Protein AF-A0A1B6HQC9-F1 (afdb_monomer_lite)

Organism: NCBI:txid320908

Radius of gyration: 29.12 Å; chains: 1; bounding box: 77×37×61 Å

Secondary structure (DSSP, 8-state):
---HHHHHHHHHHHTTT--HHHHHHHHHHHHHHHHTSSS----HHHHHHHHHHHHHHHHHHHHHHHHHHHHHHHHHHHHHHHHHHHHHHHHHTT----------------PPP-

Sequence (114 aa):
QFDYSAFCSELAHITEGMSGREIAKLGVAWQAAAYASEDGILTEKMARERCLDALKQHRQKVEWQSEQEKRESKSISASYQSDKDVVGLRWNLGAKPDVASPPTHPGPVVKPES

pLDDT: mean 80.21, std 19.18, range [40.38, 98.0]

Structure (mmCIF, N/CA/C/O backbone):
data_AF-A0A1B6HQC9-F1
#
_entry.id   AF-A0A1B6HQC9-F1
#
loop_
_atom_site.group_PDB
_atom_site.id
_atom_site.type_symbol
_atom_site.label_atom_id
_atom_site.label_alt_id
_atom_site.label_comp_id
_atom_site.label_asym_id
_atom_site.label_entity_id
_atom_site.label_seq_id
_atom_site.pdbx_PDB_ins_code
_atom_site.Cartn_x
_atom_site.Cartn_y
_atom_site.Cartn_z
_atom_site.occupancy
_atom_site.B_iso_or_equiv
_atom_site.auth_seq_id
_atom_site.auth_comp_id
_atom_site.auth_asym_id
_atom_site.auth_atom_id
_atom_site.pdbx_PDB_model_num
ATOM 1 N N . GLN A 1 1 ? -20.828 -9.251 10.350 1.00 84.94 1 GLN A N 1
ATOM 2 C CA . GLN A 1 1 ? -19.572 -10.032 10.378 1.00 84.94 1 GLN A CA 1
ATOM 3 C C . GLN A 1 1 ? -18.652 -9.451 9.319 1.00 84.94 1 GLN A C 1
ATOM 5 O O . GLN A 1 1 ? -19.163 -9.049 8.282 1.00 84.94 1 GLN A O 1
ATOM 10 N N . PHE A 1 2 ? -17.348 -9.382 9.570 1.00 89.00 2 PHE A N 1
ATOM 11 C CA . PHE A 1 2 ? -16.376 -8.996 8.548 1.00 89.00 2 PHE A CA 1
ATOM 12 C C . PHE A 1 2 ? -16.099 -10.172 7.596 1.00 89.00 2 PHE A C 1
ATOM 14 O O . PHE A 1 2 ? -15.890 -11.289 8.075 1.00 89.00 2 PHE A O 1
ATOM 21 N N . ASP A 1 3 ? -16.106 -9.936 6.280 1.00 95.00 3 ASP A N 1
ATOM 22 C CA . ASP A 1 3 ? -15.777 -10.952 5.271 1.00 95.00 3 ASP A CA 1
ATOM 23 C C . ASP A 1 3 ? -14.286 -10.898 4.920 1.00 95.00 3 ASP A C 1
ATOM 25 O O . ASP A 1 3 ? -13.839 -10.159 4.041 1.00 95.00 3 ASP A O 1
ATOM 29 N N . TYR A 1 4 ? -13.503 -11.709 5.627 1.00 93.94 4 TYR A N 1
ATOM 30 C CA . TYR A 1 4 ? -12.062 -11.796 5.411 1.00 93.94 4 TYR A CA 1
ATOM 31 C C . TYR A 1 4 ? -11.694 -12.358 4.038 1.00 93.94 4 TYR A C 1
ATOM 33 O O . TYR A 1 4 ? -10.658 -11.987 3.496 1.00 93.94 4 TYR A O 1
ATOM 41 N N . SER A 1 5 ? -12.509 -13.245 3.462 1.00 96.38 5 SER A N 1
ATOM 42 C CA . SER A 1 5 ? -12.168 -13.891 2.194 1.00 96.38 5 SER A CA 1
ATOM 43 C C . SER A 1 5 ? -12.296 -12.909 1.036 1.00 96.38 5 SER A C 1
ATOM 45 O O . SER A 1 5 ? -11.360 -12.781 0.239 1.00 96.38 5 SER A O 1
ATOM 47 N N . ALA A 1 6 ? -13.405 -12.166 0.986 1.00 96.06 6 ALA A N 1
ATOM 48 C CA . ALA A 1 6 ? -13.605 -11.115 -0.004 1.00 96.06 6 ALA A CA 1
ATOM 49 C C . ALA A 1 6 ? -12.542 -10.019 0.137 1.00 96.06 6 ALA A C 1
ATOM 51 O O . ALA A 1 6 ? -11.902 -9.647 -0.847 1.00 96.06 6 ALA A O 1
ATOM 52 N N . PHE A 1 7 ? -12.286 -9.574 1.369 1.00 95.69 7 PHE A N 1
ATOM 53 C CA . PHE A 1 7 ? -11.298 -8.537 1.640 1.00 95.69 7 PHE A CA 1
ATOM 54 C C . PHE A 1 7 ? -9.876 -8.959 1.242 1.00 95.69 7 PHE A C 1
ATOM 56 O O . PHE A 1 7 ? -9.190 -8.237 0.523 1.00 95.69 7 PHE A O 1
ATOM 63 N N . CYS A 1 8 ? -9.425 -10.154 1.639 1.00 95.62 8 CYS A N 1
ATOM 64 C CA . CYS A 1 8 ? -8.103 -10.648 1.251 1.00 95.62 8 CYS A CA 1
ATOM 65 C C . CYS A 1 8 ? -7.972 -10.836 -0.266 1.00 95.62 8 CYS A C 1
ATOM 67 O O . CYS A 1 8 ? -6.907 -10.558 -0.814 1.00 95.62 8 CYS A O 1
ATOM 69 N N . SER A 1 9 ? -9.039 -11.264 -0.947 1.00 97.38 9 SER A N 1
ATOM 70 C CA . SER A 1 9 ? -9.048 -11.408 -2.409 1.00 97.38 9 SER A CA 1
ATOM 71 C C . SER A 1 9 ? -8.929 -10.052 -3.113 1.00 97.38 9 SER A C 1
ATOM 73 O O . SER A 1 9 ? -8.146 -9.910 -4.051 1.00 97.38 9 SER A O 1
ATOM 75 N N . GLU A 1 10 ? -9.645 -9.035 -2.624 1.00 96.81 10 GLU A N 1
ATOM 76 C CA . GLU A 1 10 ? -9.535 -7.651 -3.101 1.00 96.81 10 GLU A CA 1
ATOM 77 C C . GLU A 1 10 ? -8.100 -7.124 -2.938 1.00 96.81 10 GLU A C 1
ATOM 79 O O . GLU A 1 10 ? -7.502 -6.618 -3.889 1.00 96.81 10 GLU A O 1
ATOM 84 N N . LEU A 1 11 ? -7.507 -7.295 -1.751 1.00 96.19 11 LEU A N 1
ATOM 85 C CA . LEU A 1 11 ? -6.143 -6.839 -1.481 1.00 96.19 11 LEU A CA 1
ATOM 86 C C . LEU A 1 11 ? -5.090 -7.571 -2.318 1.00 96.19 11 LEU A C 1
ATOM 88 O O . LEU A 1 11 ? -4.128 -6.944 -2.769 1.00 96.19 11 LEU A O 1
ATOM 92 N N . ALA A 1 12 ? -5.265 -8.874 -2.544 1.00 96.19 12 ALA A N 1
ATOM 93 C CA . ALA A 1 12 ? -4.382 -9.654 -3.404 1.00 96.19 12 ALA A CA 1
ATOM 94 C C . ALA A 1 12 ? -4.389 -9.109 -4.838 1.00 96.19 12 ALA A C 1
ATOM 96 O O . ALA A 1 12 ? -3.329 -8.966 -5.439 1.00 96.19 12 ALA A O 1
ATOM 97 N N . HIS A 1 13 ? -5.560 -8.722 -5.351 1.00 97.12 13 HIS A N 1
ATOM 98 C CA . HIS A 1 13 ? -5.666 -8.119 -6.676 1.00 97.12 13 HIS A CA 1
ATOM 99 C C . HIS A 1 13 ? -5.024 -6.723 -6.743 1.00 97.12 13 HIS A C 1
ATOM 101 O O . HIS A 1 13 ? -4.286 -6.423 -7.676 1.00 97.12 13 HIS A O 1
ATOM 10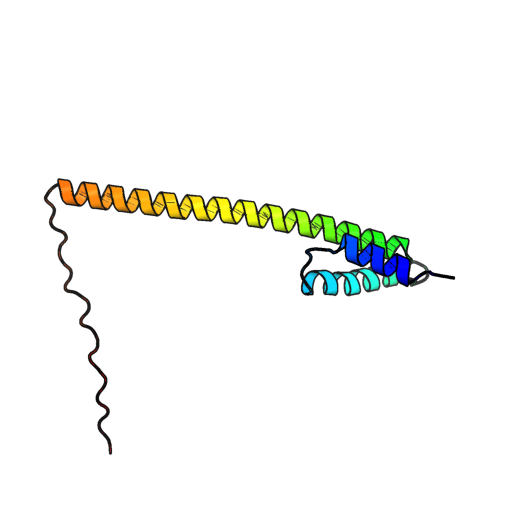7 N N . ILE A 1 14 ? -5.232 -5.870 -5.730 1.00 96.62 14 ILE A N 1
ATOM 108 C CA . ILE A 1 14 ? -4.624 -4.524 -5.680 1.00 96.62 14 ILE A CA 1
ATOM 109 C C . ILE A 1 14 ? -3.089 -4.587 -5.618 1.00 96.62 14 ILE A C 1
ATOM 111 O O . ILE A 1 14 ? -2.409 -3.712 -6.156 1.00 96.62 14 ILE A O 1
ATOM 115 N N . THR A 1 15 ? -2.544 -5.592 -4.931 1.00 97.00 15 THR A N 1
ATOM 116 C CA . THR A 1 15 ? -1.099 -5.739 -4.682 1.00 97.00 15 THR A CA 1
ATOM 117 C C . THR A 1 15 ? -0.392 -6.662 -5.676 1.00 97.00 15 THR A C 1
ATOM 119 O O . THR A 1 15 ? 0.800 -6.935 -5.526 1.00 97.00 15 THR A O 1
ATOM 122 N N . GLU A 1 16 ? -1.092 -7.109 -6.718 1.00 96.19 16 GLU A N 1
ATOM 123 C CA . GLU A 1 16 ? -0.522 -7.91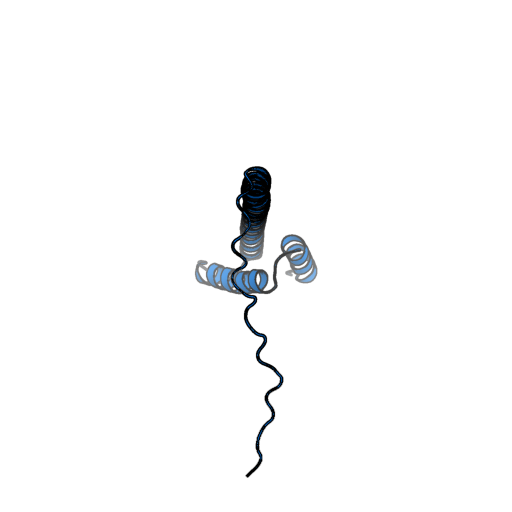9 -7.789 1.00 96.19 16 GLU A CA 1
ATOM 124 C C . GLU A 1 16 ? 0.675 -7.207 -8.450 1.00 96.19 16 GLU A C 1
ATOM 126 O O . GLU A 1 16 ? 0.636 -6.013 -8.749 1.00 96.19 16 GLU A O 1
ATOM 131 N N . GLY A 1 17 ? 1.775 -7.941 -8.645 1.00 94.81 17 GLY A N 1
ATOM 132 C CA . GLY A 1 17 ? 3.026 -7.413 -9.206 1.00 94.81 17 GLY A CA 1
ATOM 133 C C . GLY A 1 17 ? 3.971 -6.743 -8.197 1.00 94.81 17 GLY A C 1
ATOM 134 O O . GLY A 1 17 ? 5.138 -6.516 -8.522 1.00 94.81 17 GLY A O 1
ATOM 135 N N . MET A 1 18 ? 3.531 -6.488 -6.960 1.00 96.50 18 MET A N 1
ATOM 136 C CA . MET A 1 18 ? 4.418 -6.002 -5.900 1.00 96.50 18 MET A CA 1
ATOM 137 C C . MET A 1 18 ? 5.377 -7.094 -5.412 1.00 96.50 18 MET A C 1
ATOM 139 O O . MET A 1 18 ? 5.036 -8.273 -5.321 1.00 96.50 18 MET A O 1
ATOM 143 N N . SER A 1 19 ? 6.584 -6.696 -5.013 1.00 94.94 19 SER A N 1
ATOM 144 C CA . SER A 1 19 ? 7.530 -7.604 -4.361 1.00 94.94 19 SER A CA 1
ATOM 145 C C . SER A 1 19 ? 7.093 -7.959 -2.935 1.00 94.94 19 SER A C 1
ATOM 147 O O . SER A 1 19 ? 6.462 -7.162 -2.238 1.00 94.94 19 SER A O 1
ATOM 149 N N . GLY A 1 20 ? 7.544 -9.110 -2.422 1.00 95.69 20 GLY A N 1
ATOM 150 C CA . GLY A 1 20 ? 7.282 -9.503 -1.029 1.00 95.69 20 GLY A CA 1
ATOM 151 C C . GLY A 1 20 ? 7.748 -8.464 0.004 1.00 95.69 20 GLY A C 1
ATOM 152 O O . GLY A 1 20 ? 7.127 -8.305 1.051 1.00 95.69 20 GLY A O 1
ATOM 153 N N . ARG A 1 21 ? 8.796 -7.682 -0.306 1.00 95.31 21 ARG A N 1
ATOM 154 C CA . ARG A 1 21 ? 9.252 -6.570 0.546 1.00 95.31 21 ARG A CA 1
ATOM 155 C C . ARG A 1 21 ? 8.262 -5.403 0.556 1.00 95.31 21 ARG A C 1
ATOM 157 O O . ARG A 1 21 ? 8.093 -4.777 1.597 1.00 95.31 21 ARG A O 1
ATOM 164 N N . GLU A 1 22 ? 7.653 -5.074 -0.580 1.00 95.31 22 GLU A N 1
ATOM 165 C CA . GLU A 1 22 ? 6.607 -4.044 -0.657 1.00 95.31 22 GLU A CA 1
ATOM 166 C C . GLU A 1 22 ? 5.360 -4.484 0.111 1.00 95.31 22 GLU A C 1
ATOM 168 O O . GLU A 1 22 ? 4.843 -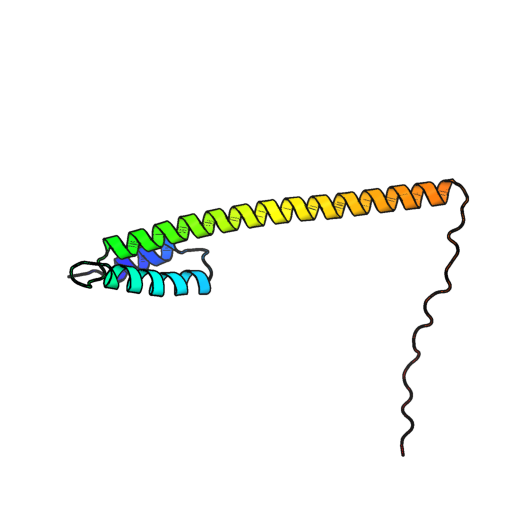3.712 0.916 1.00 95.31 22 GLU A O 1
ATOM 173 N N . ILE A 1 23 ? 4.965 -5.752 -0.025 1.00 95.88 23 ILE A N 1
ATOM 174 C CA . ILE A 1 23 ? 3.847 -6.329 0.731 1.00 95.88 23 ILE A CA 1
ATOM 175 C C . ILE A 1 23 ? 4.135 -6.305 2.243 1.00 95.88 23 ILE A C 1
ATOM 177 O O . ILE A 1 23 ? 3.284 -5.897 3.026 1.00 95.88 23 ILE A O 1
ATOM 181 N N . ALA A 1 24 ? 5.353 -6.637 2.684 1.00 96.38 24 ALA A N 1
ATOM 182 C CA . ALA A 1 24 ? 5.719 -6.559 4.103 1.00 96.38 24 ALA A CA 1
ATOM 183 C C . ALA A 1 24 ? 5.628 -5.128 4.675 1.00 96.38 24 ALA A C 1
ATOM 185 O O . ALA A 1 24 ? 5.248 -4.942 5.832 1.00 96.38 24 ALA A O 1
ATOM 186 N N . LYS A 1 25 ? 5.931 -4.099 3.868 1.00 96.62 25 LYS A N 1
ATOM 187 C CA . LYS A 1 25 ? 5.786 -2.693 4.285 1.00 96.62 25 LYS A CA 1
ATOM 188 C C . LYS A 1 25 ? 4.328 -2.295 4.518 1.00 96.62 25 LYS A C 1
ATOM 190 O O . LYS A 1 25 ? 4.089 -1.436 5.364 1.00 96.62 25 LYS A O 1
ATOM 195 N N . LEU A 1 26 ? 3.368 -2.919 3.830 1.00 96.81 26 LEU A N 1
ATOM 196 C CA . LEU A 1 26 ? 1.941 -2.679 4.076 1.00 96.81 26 LEU A CA 1
ATOM 197 C C . LEU A 1 26 ? 1.541 -3.057 5.502 1.00 96.81 26 LEU A C 1
ATOM 199 O O . LEU A 1 26 ? 0.833 -2.288 6.143 1.00 96.81 26 LEU A O 1
ATOM 203 N N . GLY A 1 27 ? 2.054 -4.172 6.034 1.00 96.19 27 GLY A N 1
ATOM 204 C CA . GLY A 1 27 ? 1.789 -4.577 7.419 1.00 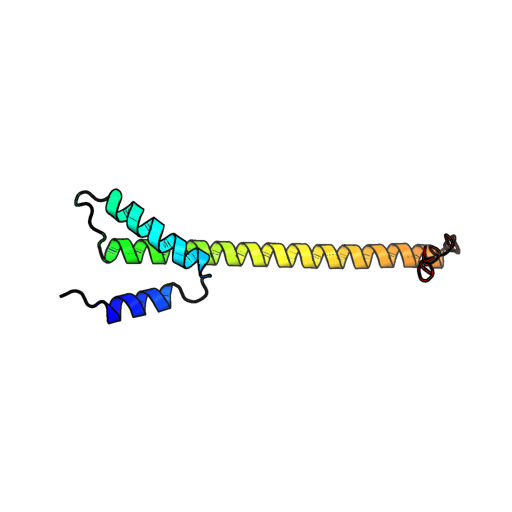96.19 27 GLY A CA 1
ATOM 205 C C . GLY A 1 27 ? 2.228 -3.515 8.431 1.00 96.19 27 GLY A C 1
ATOM 206 O O . GLY A 1 27 ? 1.460 -3.143 9.316 1.00 96.19 27 GLY A O 1
ATOM 207 N N . VAL A 1 28 ? 3.423 -2.946 8.241 1.00 97.31 28 VAL A N 1
ATOM 208 C CA . VAL A 1 28 ? 3.926 -1.843 9.080 1.00 97.31 28 VAL A CA 1
ATOM 209 C C . VAL A 1 28 ? 3.076 -0.580 8.906 1.00 97.31 28 VAL A C 1
ATOM 211 O O . VAL A 1 28 ? 2.751 0.090 9.884 1.00 97.31 28 VAL A O 1
ATOM 214 N N . ALA A 1 29 ? 2.669 -0.257 7.675 1.00 97.56 29 ALA A N 1
ATOM 215 C CA . ALA A 1 29 ? 1.810 0.894 7.402 1.00 97.56 29 ALA A CA 1
ATOM 216 C C . ALA A 1 29 ? 0.419 0.756 8.046 1.00 97.56 29 ALA A C 1
ATOM 218 O O . ALA A 1 29 ? -0.134 1.744 8.529 1.00 97.56 29 ALA A O 1
ATOM 219 N N . TRP A 1 30 ? -0.138 -0.455 8.089 1.00 97.81 30 TRP A N 1
ATOM 220 C CA . TRP A 1 30 ? -1.386 -0.747 8.791 1.00 97.81 30 TRP A CA 1
ATOM 221 C C . TRP A 1 30 ? -1.241 -0.608 10.304 1.00 97.81 30 TRP A C 1
ATOM 223 O O . TRP A 1 30 ? -2.082 0.032 10.929 1.00 97.81 30 TRP A O 1
ATOM 233 N N . GLN A 1 31 ? -0.158 -1.128 10.889 1.00 98.00 31 GLN A N 1
ATOM 234 C CA . GLN A 1 31 ? 0.131 -0.943 12.315 1.00 98.00 31 GLN A CA 1
ATOM 235 C C . GLN A 1 31 ? 0.247 0.541 12.674 1.00 98.00 31 GLN A C 1
ATOM 237 O O . GLN A 1 31 ? -0.355 0.989 13.645 1.00 98.00 31 GLN A O 1
ATOM 242 N N . ALA A 1 32 ? 0.965 1.319 11.859 1.00 97.81 32 ALA A N 1
ATOM 243 C CA . ALA A 1 32 ? 1.094 2.759 12.052 1.00 97.81 32 ALA A CA 1
ATOM 244 C C . ALA A 1 32 ? -0.251 3.489 11.909 1.00 97.81 32 ALA A C 1
ATOM 246 O O . ALA A 1 32 ? -0.534 4.407 12.673 1.00 97.81 32 ALA A O 1
ATOM 247 N N . ALA A 1 33 ? -1.094 3.076 10.956 1.00 97.62 33 ALA A N 1
ATOM 248 C CA . ALA A 1 33 ? -2.421 3.654 10.777 1.00 97.62 33 ALA A CA 1
ATOM 249 C C . ALA A 1 33 ? -3.326 3.377 11.985 1.00 97.62 33 ALA A C 1
ATOM 251 O O . ALA A 1 33 ? -3.971 4.300 12.469 1.00 97.62 33 ALA A O 1
ATOM 252 N N . ALA A 1 34 ? -3.338 2.140 12.488 1.00 97.75 34 ALA A N 1
ATOM 253 C CA . ALA A 1 34 ? -4.082 1.776 13.690 1.00 97.75 34 ALA A CA 1
ATOM 254 C C . ALA A 1 34 ? -3.575 2.556 14.908 1.00 97.75 34 ALA A C 1
ATOM 256 O O . ALA A 1 34 ? -4.363 3.186 15.600 1.00 97.75 34 ALA A O 1
ATOM 257 N N . TYR A 1 35 ? -2.258 2.610 15.120 1.00 97.19 35 TYR A N 1
ATOM 258 C CA . TYR A 1 35 ? -1.665 3.369 16.223 1.00 97.19 35 TYR A CA 1
ATOM 259 C C . TYR A 1 35 ? -2.027 4.864 16.196 1.00 97.19 35 TYR A C 1
ATOM 261 O O . TYR A 1 35 ? -2.200 5.474 17.244 1.00 97.19 35 TYR A O 1
ATOM 269 N N . ALA A 1 36 ? -2.146 5.455 15.004 1.00 96.56 36 ALA A N 1
ATOM 270 C CA . ALA A 1 36 ? -2.507 6.862 14.833 1.00 96.56 36 ALA A CA 1
ATOM 271 C C . ALA A 1 36 ? -4.025 7.133 14.859 1.00 96.56 36 ALA A C 1
ATOM 273 O O . ALA A 1 36 ? -4.427 8.295 14.796 1.00 96.56 36 ALA A O 1
ATOM 274 N N . SER A 1 37 ? -4.863 6.093 14.893 1.00 96.94 37 SER A N 1
ATOM 275 C CA . SER A 1 37 ? -6.319 6.238 14.989 1.00 96.94 37 SER A CA 1
ATOM 276 C C . SER A 1 37 ? -6.758 6.509 16.428 1.00 96.94 37 SER A C 1
ATOM 278 O O . SER A 1 37 ? -6.078 6.125 17.377 1.00 96.94 37 SER A O 1
ATOM 280 N N . GLU A 1 38 ? -7.899 7.175 16.590 1.00 96.25 38 GLU A N 1
ATOM 281 C CA . GLU A 1 38 ? -8.428 7.571 17.902 1.00 96.25 38 GLU A CA 1
ATOM 282 C C . GLU A 1 38 ? -8.773 6.366 18.790 1.00 96.25 38 GLU A C 1
ATOM 284 O O . GLU A 1 38 ? -8.543 6.390 19.997 1.00 96.25 38 GLU A O 1
ATOM 289 N N . ASP A 1 39 ? -9.290 5.299 18.186 1.00 96.00 39 ASP A N 1
ATOM 290 C CA . ASP A 1 39 ? -9.691 4.064 18.858 1.00 96.00 39 ASP A CA 1
ATOM 291 C C . ASP A 1 39 ? -8.592 2.988 18.855 1.00 96.00 39 ASP A C 1
ATOM 293 O O . ASP A 1 39 ? -8.742 1.947 19.496 1.00 96.00 39 ASP A O 1
ATOM 297 N N . GLY A 1 40 ? -7.474 3.227 18.163 1.00 96.56 40 GLY A N 1
ATOM 298 C CA . GLY A 1 40 ? -6.394 2.255 18.018 1.00 96.56 40 GLY A CA 1
ATOM 299 C C . GLY A 1 40 ? -6.733 1.087 17.081 1.00 96.56 40 GLY A C 1
ATOM 300 O O . GLY A 1 40 ? -6.030 0.073 17.102 1.00 96.56 40 GLY A O 1
ATOM 301 N N . ILE A 1 41 ? -7.808 1.180 16.287 1.00 96.38 41 ILE A N 1
ATOM 302 C CA . ILE A 1 41 ? -8.344 0.068 15.494 1.00 96.38 41 ILE A CA 1
ATOM 303 C C . ILE A 1 41 ? -8.028 0.256 14.009 1.00 96.38 41 ILE A C 1
ATOM 305 O O . ILE A 1 41 ? -8.283 1.289 13.392 1.00 96.38 41 ILE A O 1
ATOM 309 N N . LEU A 1 42 ? -7.518 -0.806 13.379 1.00 96.31 42 LEU A N 1
ATOM 310 C CA . LEU A 1 42 ? -7.394 -0.845 11.927 1.00 96.31 42 LEU A CA 1
ATOM 311 C C . LEU A 1 42 ? -8.764 -1.098 11.293 1.00 96.31 42 LEU A C 1
ATOM 313 O O . LEU A 1 42 ? -9.285 -2.212 11.343 1.00 96.31 42 LEU A O 1
ATOM 317 N N . THR A 1 43 ? -9.318 -0.082 10.641 1.00 96.00 43 THR A N 1
ATOM 318 C CA . THR A 1 43 ? -10.538 -0.250 9.846 1.00 96.00 43 THR A CA 1
ATOM 319 C C . THR A 1 43 ? -10.229 -0.761 8.439 1.00 96.00 43 THR A C 1
ATOM 321 O O . THR A 1 43 ? -9.150 -0.547 7.883 1.00 96.00 43 THR A O 1
ATOM 324 N N . GLU A 1 44 ? -11.222 -1.393 7.819 1.00 95.44 44 GLU A N 1
ATOM 325 C CA . GLU A 1 44 ? -11.151 -1.868 6.434 1.00 95.44 44 GLU A CA 1
ATOM 326 C C . GLU A 1 44 ? -10.779 -0.752 5.447 1.00 95.44 44 GLU A C 1
ATOM 328 O O . GLU A 1 44 ? -9.956 -0.934 4.550 1.00 95.44 44 GLU A O 1
ATOM 333 N N . LYS A 1 45 ? -11.359 0.436 5.651 1.00 95.50 45 LYS A N 1
ATOM 334 C CA . LYS A 1 45 ? -11.085 1.626 4.847 1.00 95.50 45 LYS A CA 1
ATOM 335 C C . LYS A 1 45 ? -9.615 2.029 4.946 1.00 95.50 45 LYS A C 1
ATOM 337 O O . LYS A 1 45 ? -8.976 2.208 3.913 1.00 95.50 45 LYS A O 1
ATOM 342 N N . MET A 1 46 ? -9.071 2.109 6.162 1.00 97.19 46 MET A N 1
ATOM 343 C CA . MET A 1 46 ? -7.657 2.439 6.375 1.00 97.19 46 MET A CA 1
ATOM 344 C C . MET A 1 46 ? -6.750 1.427 5.678 1.00 97.19 46 MET A C 1
ATOM 346 O O . MET A 1 46 ? -5.779 1.806 5.025 1.00 97.19 46 MET A O 1
ATOM 350 N N . ALA A 1 47 ? -7.075 0.139 5.784 1.00 96.81 47 ALA A N 1
ATOM 351 C CA . ALA A 1 47 ? -6.283 -0.904 5.158 1.00 96.81 47 ALA A CA 1
ATOM 352 C C . ALA A 1 47 ? -6.280 -0.790 3.621 1.00 96.81 47 ALA A C 1
ATOM 354 O O . ALA A 1 47 ? -5.199 -0.814 3.021 1.00 96.81 47 ALA A O 1
ATOM 355 N N . ARG A 1 48 ? -7.449 -0.566 2.995 1.00 97.06 48 ARG A N 1
ATOM 356 C CA . ARG A 1 48 ? -7.558 -0.305 1.546 1.00 97.06 48 ARG A CA 1
ATOM 357 C C . ARG A 1 48 ? -6.784 0.929 1.109 1.00 97.06 48 ARG A C 1
ATOM 359 O O . ARG A 1 48 ? -6.053 0.865 0.125 1.00 97.06 48 ARG A O 1
ATOM 366 N N . GLU A 1 49 ? -6.925 2.041 1.828 1.00 97.06 49 GLU A N 1
ATOM 367 C CA . GLU A 1 49 ? -6.228 3.291 1.505 1.00 97.06 49 GLU A CA 1
ATOM 368 C C . GLU A 1 49 ? -4.710 3.077 1.462 1.00 97.06 49 GLU A C 1
ATOM 370 O O . GLU A 1 49 ? -4.060 3.473 0.494 1.00 97.06 49 GLU A O 1
ATOM 375 N N . ARG A 1 50 ? -4.148 2.344 2.434 1.00 97.44 50 ARG A N 1
ATOM 376 C CA . ARG A 1 50 ? -2.715 2.004 2.431 1.00 97.44 50 ARG A CA 1
ATOM 377 C C . ARG A 1 50 ? -2.305 1.116 1.258 1.00 97.44 50 ARG A C 1
ATOM 379 O O . ARG A 1 50 ? -1.228 1.326 0.702 1.00 97.44 50 ARG A O 1
ATOM 386 N N . CYS A 1 51 ? -3.142 0.166 0.846 1.00 97.12 51 CYS A N 1
ATOM 387 C CA . CYS A 1 51 ? -2.873 -0.652 -0.340 1.00 97.12 51 CYS A CA 1
ATOM 388 C C . CYS A 1 51 ? -2.885 0.174 -1.632 1.00 97.12 51 CYS A C 1
ATOM 390 O O . CYS A 1 51 ? -1.994 0.018 -2.466 1.00 97.12 51 CYS A O 1
ATOM 392 N N . LEU A 1 52 ? -3.841 1.094 -1.780 1.00 96.88 52 LEU A N 1
ATOM 393 C CA . LEU A 1 52 ? -3.907 1.994 -2.933 1.00 96.88 52 LEU A CA 1
ATOM 394 C C . LEU A 1 52 ? -2.709 2.947 -2.986 1.00 96.88 52 LEU A C 1
ATOM 396 O O . LEU A 1 52 ? -2.171 3.205 -4.064 1.00 96.88 52 LEU A O 1
ATOM 400 N N . ASP A 1 53 ? -2.261 3.450 -1.838 1.00 96.25 53 ASP A N 1
ATOM 401 C CA . ASP A 1 53 ? -1.064 4.286 -1.762 1.00 96.25 53 ASP A CA 1
ATOM 402 C C . ASP A 1 53 ? 0.196 3.505 -2.151 1.00 96.25 53 ASP A C 1
ATOM 404 O O . ASP A 1 53 ? 1.001 3.995 -2.948 1.00 96.25 53 ASP A O 1
ATOM 408 N N . ALA A 1 54 ? 0.340 2.265 -1.678 1.00 95.56 54 ALA A N 1
ATOM 409 C CA . ALA A 1 54 ? 1.443 1.401 -2.088 1.00 95.56 54 ALA A CA 1
ATOM 410 C C . ALA A 1 54 ? 1.407 1.086 -3.590 1.00 95.56 54 ALA A C 1
ATOM 412 O O . ALA A 1 54 ? 2.457 1.068 -4.226 1.00 95.56 54 ALA A O 1
ATOM 413 N N . LEU A 1 55 ? 0.223 0.905 -4.188 1.00 96.12 55 LEU A N 1
ATOM 414 C CA . LEU A 1 55 ? 0.084 0.708 -5.634 1.00 96.12 55 LEU A CA 1
ATOM 415 C C . LEU A 1 55 ? 0.562 1.928 -6.423 1.00 96.12 55 LEU A C 1
ATOM 417 O O . LEU A 1 55 ? 1.277 1.781 -7.417 1.00 96.12 55 LEU A O 1
ATOM 421 N N . LYS A 1 56 ? 0.218 3.140 -5.975 1.00 95.38 56 LYS A N 1
ATOM 422 C CA . LYS A 1 56 ? 0.720 4.378 -6.593 1.00 95.38 56 LYS A CA 1
ATOM 423 C C . LYS A 1 56 ? 2.243 4.459 -6.498 1.00 95.38 56 LYS A C 1
ATOM 425 O O . LYS A 1 56 ? 2.896 4.729 -7.504 1.00 95.38 56 LYS A O 1
ATOM 430 N N . GLN A 1 57 ? 2.802 4.182 -5.320 1.00 93.44 57 GLN A N 1
ATOM 431 C CA . GLN A 1 57 ? 4.251 4.185 -5.100 1.00 93.44 57 GLN A CA 1
ATOM 432 C C . GLN A 1 57 ? 4.963 3.134 -5.958 1.00 93.44 57 GLN A C 1
ATOM 434 O O . GLN A 1 57 ? 5.990 3.433 -6.565 1.00 93.44 57 GLN A O 1
ATOM 439 N N . HIS A 1 58 ? 4.401 1.928 -6.057 1.00 94.19 58 HIS A N 1
ATOM 440 C CA . HIS A 1 58 ? 4.924 0.855 -6.895 1.00 94.19 58 HIS A CA 1
ATOM 441 C C . HIS A 1 58 ? 4.971 1.277 -8.368 1.00 94.19 58 HIS A C 1
ATOM 443 O O . HIS A 1 58 ? 6.027 1.206 -8.994 1.00 94.19 58 HIS A O 1
ATOM 449 N N . ARG A 1 59 ? 3.866 1.812 -8.908 1.00 93.50 59 ARG A N 1
ATOM 450 C CA . ARG A 1 59 ? 3.796 2.283 -10.303 1.00 93.50 59 ARG A CA 1
ATOM 451 C C . ARG A 1 59 ? 4.813 3.380 -10.602 1.00 93.50 59 ARG A C 1
ATOM 453 O O . ARG A 1 59 ? 5.504 3.299 -11.611 1.00 93.50 59 ARG A O 1
ATOM 460 N N . GLN A 1 60 ? 4.940 4.369 -9.717 1.00 93.25 60 GLN A N 1
ATOM 461 C CA . GLN A 1 60 ? 5.939 5.433 -9.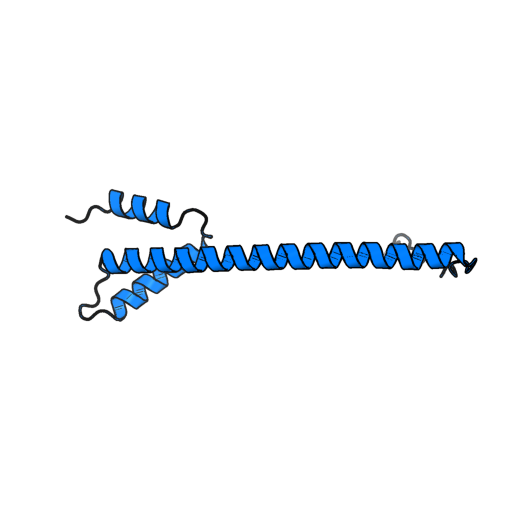864 1.00 93.25 60 GLN A CA 1
ATOM 462 C C . GLN A 1 60 ? 7.359 4.868 -9.882 1.00 93.25 60 GLN A C 1
ATOM 464 O O . GLN A 1 60 ? 8.159 5.212 -10.746 1.00 93.25 60 GLN A O 1
ATOM 469 N N . LYS A 1 61 ? 7.657 3.949 -8.960 1.00 90.75 61 LYS A N 1
ATOM 470 C CA . LYS A 1 61 ? 8.966 3.307 -8.882 1.00 90.75 61 LYS A CA 1
ATOM 471 C C . LYS A 1 61 ? 9.277 2.481 -10.136 1.00 90.75 61 LYS A C 1
ATOM 473 O O . LYS A 1 61 ? 10.424 2.462 -10.576 1.00 90.75 61 LYS A O 1
ATOM 478 N N . VAL A 1 62 ? 8.296 1.771 -10.690 1.00 90.62 62 VAL A N 1
ATOM 479 C CA . VAL A 1 62 ? 8.457 0.990 -11.928 1.00 90.62 62 VAL A CA 1
ATOM 480 C C . VAL A 1 62 ? 8.718 1.908 -13.121 1.00 90.62 62 VAL A C 1
ATOM 482 O O . VAL A 1 62 ? 9.659 1.656 -13.870 1.00 90.62 62 VAL A O 1
ATOM 485 N N . GLU A 1 63 ? 7.955 2.995 -13.261 1.00 89.19 63 GLU A N 1
ATOM 486 C CA . GLU A 1 63 ? 8.158 3.963 -14.346 1.00 89.19 63 GLU A CA 1
ATOM 487 C C . GLU A 1 63 ? 9.570 4.562 -14.296 1.00 89.19 63 GLU A C 1
ATOM 489 O O . GLU A 1 63 ? 10.300 4.507 -15.283 1.00 89.19 63 GLU A O 1
ATOM 494 N N . TRP A 1 64 ? 10.010 5.027 -13.122 1.00 88.12 64 TRP A N 1
ATOM 495 C CA . TRP A 1 64 ? 11.349 5.601 -12.957 1.00 88.12 64 TRP A CA 1
ATOM 496 C C . TRP A 1 64 ? 12.475 4.613 -13.277 1.00 88.12 64 TRP A C 1
ATOM 498 O O . TRP A 1 64 ? 13.470 4.999 -13.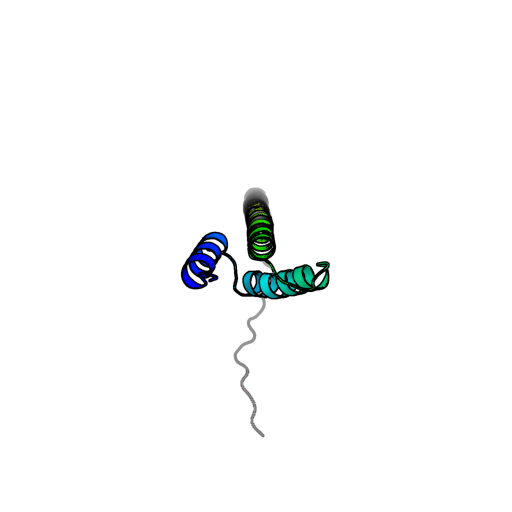889 1.00 88.12 64 TRP A O 1
ATOM 508 N N . GLN A 1 65 ? 12.327 3.338 -12.900 1.00 83.38 65 GLN A N 1
ATOM 509 C CA . GLN A 1 65 ? 13.299 2.301 -13.261 1.00 83.38 65 GLN A CA 1
ATOM 510 C C . GLN A 1 65 ? 13.331 2.078 -14.779 1.00 83.38 65 GLN A C 1
ATOM 512 O O . GLN A 1 65 ? 14.412 2.002 -15.355 1.00 83.38 65 GLN A O 1
ATOM 517 N N . SER A 1 66 ? 12.173 2.072 -15.449 1.00 85.06 66 SER A N 1
ATOM 518 C CA . SER A 1 66 ? 12.115 1.949 -16.912 1.00 85.06 66 SER A CA 1
ATOM 519 C C . SER A 1 66 ? 12.767 3.139 -17.625 1.00 85.06 66 SER A C 1
ATOM 521 O O . SER A 1 66 ? 13.475 2.966 -18.620 1.00 85.06 66 SER A O 1
ATOM 523 N N . GLU A 1 67 ? 12.550 4.362 -17.136 1.00 81.19 67 GLU A N 1
ATOM 524 C CA . GLU A 1 67 ? 13.196 5.566 -17.669 1.00 81.19 67 GLU A CA 1
ATOM 525 C C . GLU A 1 67 ? 14.719 5.521 -17.496 1.00 81.19 67 GLU A C 1
ATOM 527 O O . GLU A 1 67 ? 15.460 5.847 -18.433 1.00 81.19 67 GLU A O 1
ATOM 532 N N . GLN A 1 68 ? 15.191 5.077 -16.328 1.00 79.00 68 GLN A N 1
ATOM 533 C CA . GLN A 1 68 ? 16.611 4.900 -16.050 1.00 79.00 68 GLN A CA 1
ATOM 534 C C . GLN A 1 68 ? 17.233 3.846 -16.976 1.00 79.00 68 GLN A C 1
ATOM 536 O O . GLN A 1 68 ? 18.221 4.146 -17.645 1.00 79.00 68 GLN A O 1
ATOM 541 N N . GLU A 1 69 ? 16.623 2.665 -17.097 1.00 78.62 69 GLU A N 1
ATOM 542 C CA . GLU A 1 69 ? 17.087 1.588 -17.982 1.00 78.62 69 GLU A CA 1
ATOM 543 C C . GLU A 1 69 ? 17.182 2.049 -19.443 1.00 78.62 69 GLU A C 1
ATOM 545 O O . GLU A 1 69 ? 18.175 1.784 -20.127 1.00 78.62 69 GLU A O 1
ATOM 550 N N . LYS A 1 70 ? 16.185 2.801 -19.934 1.00 77.62 70 LYS A N 1
ATOM 551 C CA . LYS A 1 70 ? 16.206 3.386 -21.287 1.00 77.62 70 LYS A CA 1
ATOM 552 C C . LYS A 1 70 ? 17.359 4.373 -21.458 1.00 77.62 70 LYS A C 1
ATOM 554 O O . LYS A 1 70 ? 17.971 4.420 -22.527 1.00 77.62 70 LYS A O 1
ATOM 559 N N . ARG A 1 71 ? 17.643 5.192 -20.442 1.00 75.81 71 ARG A N 1
ATOM 560 C CA . ARG A 1 71 ? 18.730 6.180 -20.477 1.00 75.81 71 ARG A CA 1
ATOM 561 C C . ARG A 1 71 ? 20.098 5.504 -20.452 1.00 75.81 71 ARG A C 1
ATOM 563 O O . ARG A 1 71 ? 20.959 5.865 -21.253 1.00 75.81 71 ARG A O 1
ATOM 570 N N . GLU A 1 72 ? 20.274 4.508 -19.594 1.00 77.38 72 GLU A N 1
ATOM 571 C CA . GLU A 1 72 ? 21.501 3.717 -19.502 1.00 77.38 72 GLU A CA 1
ATOM 572 C C . GLU A 1 72 ? 21.750 2.938 -20.797 1.00 77.38 72 GLU A C 1
ATOM 574 O O . GLU A 1 72 ? 22.832 3.048 -21.372 1.00 77.38 72 GLU A O 1
ATOM 579 N N . SER A 1 73 ? 20.726 2.279 -21.345 1.00 75.00 73 SER A N 1
ATOM 580 C CA . SER A 1 73 ? 20.816 1.553 -22.622 1.00 75.00 73 SER A CA 1
ATOM 581 C C . SER A 1 73 ? 21.259 2.457 -23.777 1.00 75.00 73 SER A C 1
ATOM 583 O O . SER A 1 73 ? 22.147 2.097 -24.553 1.00 75.00 73 SER A O 1
ATOM 585 N N . LYS A 1 74 ? 20.695 3.671 -23.871 1.00 76.00 74 LYS A N 1
ATOM 586 C CA . LYS A 1 74 ? 21.110 4.671 -24.869 1.00 76.00 74 LYS A CA 1
ATOM 587 C C . LYS A 1 74 ? 22.555 5.119 -24.656 1.00 76.00 74 LYS A C 1
ATOM 589 O O . LYS A 1 74 ? 23.300 5.215 -25.628 1.00 76.00 74 LYS A O 1
ATOM 594 N N . SER A 1 75 ? 22.960 5.358 -23.408 1.00 75.12 75 SER A N 1
ATOM 595 C CA . SER A 1 75 ? 24.326 5.782 -23.078 1.00 75.12 75 SER A CA 1
ATOM 596 C C . SER A 1 75 ? 25.369 4.736 -23.478 1.00 75.12 75 SER A C 1
ATOM 598 O O . SER A 1 75 ? 26.372 5.080 -24.096 1.00 75.12 75 SER A O 1
ATOM 600 N N . ILE A 1 76 ? 25.064 3.458 -23.234 1.00 73.06 76 ILE A N 1
ATOM 601 C CA . ILE A 1 76 ? 25.916 2.326 -23.588 1.00 73.06 76 ILE A CA 1
ATOM 602 C C . ILE A 1 76 ? 26.019 2.215 -25.112 1.00 73.06 76 ILE A C 1
ATOM 604 O O . ILE A 1 76 ? 27.115 2.096 -25.651 1.00 73.06 76 ILE A O 1
ATOM 608 N N . SER A 1 77 ? 24.898 2.311 -25.839 1.00 74.06 77 SER A N 1
ATOM 609 C CA . SER A 1 77 ? 24.945 2.290 -27.308 1.00 74.06 77 SER A CA 1
ATOM 610 C C . SER A 1 77 ? 25.770 3.449 -27.881 1.00 74.06 77 SER A C 1
ATOM 612 O O . SER A 1 77 ? 26.628 3.230 -28.731 1.00 74.06 77 SER A O 1
ATOM 614 N N . ALA A 1 78 ? 25.596 4.663 -27.353 1.00 71.81 78 ALA A N 1
ATOM 615 C CA . ALA A 1 78 ? 26.305 5.843 -27.831 1.00 71.81 78 ALA A CA 1
ATOM 616 C C . ALA A 1 78 ? 27.821 5.763 -27.583 1.00 71.81 78 ALA A C 1
ATOM 618 O O . ALA A 1 78 ? 28.599 6.174 -28.448 1.00 71.81 78 ALA A O 1
ATOM 619 N N . SER A 1 79 ? 28.255 5.203 -26.447 1.00 69.81 79 SER A N 1
ATOM 620 C CA . SER A 1 79 ? 29.679 4.966 -26.186 1.00 69.81 79 SER A CA 1
ATOM 621 C C . SER A 1 79 ? 30.253 3.898 -27.120 1.00 69.81 79 SER A C 1
ATOM 623 O O . SER A 1 79 ? 31.322 4.108 -27.680 1.00 69.81 79 SER A O 1
ATOM 625 N N . TYR A 1 80 ? 29.514 2.812 -27.393 1.00 64.25 80 TYR A N 1
ATOM 626 C CA . TYR A 1 80 ? 29.938 1.788 -28.359 1.00 64.25 80 TYR A CA 1
ATOM 627 C C . TYR A 1 80 ? 30.075 2.321 -29.792 1.00 64.25 80 TYR A C 1
ATOM 629 O O . TYR A 1 80 ? 30.989 1.904 -30.506 1.00 64.25 80 TYR A O 1
ATOM 637 N N . GLN A 1 81 ? 29.181 3.212 -30.237 1.00 62.53 81 GLN A N 1
ATOM 638 C CA . GLN A 1 81 ? 29.322 3.882 -31.535 1.00 62.53 81 GLN A CA 1
ATOM 639 C C . GLN A 1 81 ? 30.555 4.795 -31.551 1.00 62.53 81 GLN A C 1
ATOM 641 O O . GLN A 1 81 ? 31.389 4.666 -32.442 1.00 62.53 81 GLN A O 1
ATOM 646 N N . SER A 1 82 ? 30.719 5.629 -30.521 1.00 61.84 82 SER A N 1
ATOM 647 C CA . SER A 1 82 ? 31.839 6.575 -30.430 1.00 61.84 82 SER A CA 1
ATOM 648 C C . SER A 1 82 ? 33.198 5.865 -30.417 1.00 61.84 82 SER A C 1
ATOM 650 O O . SER A 1 82 ? 34.115 6.277 -31.125 1.00 61.84 82 SER A O 1
ATOM 652 N N . ASP A 1 83 ? 33.322 4.753 -29.685 1.00 61.50 83 ASP A N 1
ATOM 653 C CA . ASP A 1 83 ? 34.547 3.945 -29.657 1.00 61.50 83 ASP A CA 1
ATOM 654 C C . ASP A 1 83 ? 34.846 3.311 -31.021 1.00 61.50 83 ASP A C 1
ATOM 656 O O . ASP A 1 83 ? 36.001 3.274 -31.450 1.00 61.50 83 ASP A O 1
ATOM 660 N N . LYS A 1 84 ? 33.822 2.850 -31.752 1.00 59.56 84 LYS A N 1
ATOM 661 C CA . LYS A 1 84 ? 33.995 2.325 -33.115 1.00 59.56 84 LYS A CA 1
ATOM 662 C C . LYS A 1 84 ? 34.406 3.407 -34.103 1.00 59.56 84 LYS A C 1
ATOM 664 O O . LYS A 1 84 ? 35.260 3.138 -34.945 1.00 59.56 84 LYS A O 1
ATOM 669 N N . ASP A 1 85 ? 33.842 4.602 -33.991 1.00 62.12 85 ASP A N 1
ATOM 670 C CA . ASP A 1 85 ? 34.165 5.725 -34.869 1.00 62.12 85 ASP A CA 1
ATOM 671 C C . ASP A 1 85 ? 35.605 6.207 -34.630 1.00 62.12 85 ASP A C 1
ATOM 673 O O . ASP A 1 85 ? 36.357 6.411 -35.583 1.00 62.12 85 ASP A O 1
ATOM 677 N N . VAL A 1 86 ? 36.045 6.279 -33.368 1.00 62.56 86 VAL A N 1
ATOM 678 C CA . VAL A 1 86 ? 37.434 6.609 -32.999 1.00 62.56 86 VAL A CA 1
ATOM 679 C C . VAL A 1 86 ? 38.413 5.524 -33.462 1.00 62.56 86 VAL A C 1
ATOM 681 O O . VAL A 1 86 ? 39.461 5.833 -34.037 1.00 62.56 86 VAL A O 1
ATOM 684 N N . VAL A 1 87 ? 38.084 4.246 -33.256 1.00 62.06 87 VAL A N 1
ATOM 685 C CA . VAL A 1 87 ? 38.910 3.117 -33.719 1.00 62.06 87 VAL A CA 1
ATOM 686 C C . VAL A 1 87 ? 38.966 3.059 -35.250 1.00 62.06 87 VAL A C 1
ATOM 688 O O . VAL A 1 87 ? 40.040 2.835 -35.812 1.00 62.06 87 VAL A O 1
ATOM 691 N N . GLY A 1 88 ? 37.849 3.314 -35.933 1.00 58.72 88 GLY A N 1
ATOM 692 C CA . GLY A 1 88 ? 37.760 3.361 -37.392 1.00 58.72 88 GLY A CA 1
ATOM 693 C C . GLY A 1 88 ? 38.564 4.514 -37.993 1.00 58.72 88 GLY A C 1
ATOM 694 O O . GLY A 1 88 ? 39.292 4.318 -38.968 1.00 58.72 88 GLY A O 1
ATOM 695 N N . LEU A 1 89 ? 38.519 5.695 -37.369 1.00 59.56 89 LEU A N 1
ATOM 696 C CA . LEU A 1 89 ? 39.312 6.851 -37.789 1.00 59.56 89 LEU A CA 1
ATOM 697 C C . LEU A 1 89 ? 40.818 6.602 -37.598 1.00 59.56 89 LEU A C 1
ATOM 699 O O . LEU A 1 89 ? 41.621 6.940 -38.468 1.00 59.56 89 LEU A O 1
ATOM 703 N N . ARG A 1 90 ? 41.198 5.935 -36.501 1.00 55.47 90 ARG A N 1
ATOM 704 C CA . ARG A 1 90 ? 42.584 5.533 -36.212 1.00 55.47 90 ARG A CA 1
ATOM 705 C C . ARG A 1 90 ? 43.124 4.495 -37.201 1.00 55.47 90 ARG A C 1
ATOM 707 O O . ARG A 1 90 ? 44.284 4.601 -37.589 1.00 55.47 90 ARG A O 1
ATOM 714 N N . TRP A 1 91 ? 42.302 3.541 -37.651 1.00 57.03 91 TRP A N 1
ATOM 715 C CA . TRP A 1 91 ? 42.687 2.581 -38.698 1.00 57.03 91 TRP A CA 1
ATOM 716 C C . TRP A 1 91 ? 42.943 3.270 -40.046 1.00 57.03 91 TRP A C 1
ATOM 718 O O . TRP A 1 91 ? 43.914 2.955 -40.733 1.00 57.03 91 TRP A O 1
ATOM 728 N N . ASN A 1 92 ? 42.104 4.246 -40.406 1.00 55.56 92 ASN A N 1
ATOM 729 C CA . ASN A 1 92 ? 42.173 4.919 -41.704 1.00 55.56 92 ASN A CA 1
ATOM 730 C C . ASN A 1 92 ? 43.345 5.917 -41.816 1.00 55.56 92 ASN A C 1
ATOM 732 O O . ASN A 1 92 ? 43.867 6.136 -42.905 1.00 55.56 92 ASN A O 1
ATOM 736 N N . LEU A 1 93 ? 43.807 6.491 -40.698 1.00 57.00 93 LEU A N 1
ATOM 737 C CA . LEU A 1 93 ? 44.954 7.413 -40.668 1.00 57.00 93 LEU A CA 1
ATOM 738 C C . LEU A 1 93 ? 46.331 6.720 -40.702 1.00 57.00 93 LEU A C 1
ATOM 740 O O . LEU A 1 93 ? 47.353 7.381 -40.531 1.00 57.00 93 LEU A O 1
ATOM 744 N N . GLY A 1 94 ? 46.395 5.397 -40.896 1.00 49.91 94 GLY A N 1
ATOM 745 C CA . GLY A 1 94 ? 47.663 4.657 -40.960 1.00 49.91 94 GLY A CA 1
ATOM 746 C C . GLY A 1 94 ? 48.443 4.616 -39.638 1.00 49.91 94 GLY A C 1
ATOM 747 O O . GLY A 1 94 ? 49.553 4.082 -39.591 1.00 49.91 94 GLY A O 1
ATOM 748 N N . ALA A 1 95 ? 47.863 5.134 -38.551 1.00 57.53 95 ALA A N 1
ATOM 749 C CA . ALA A 1 95 ? 48.396 5.015 -37.206 1.00 57.53 95 ALA A CA 1
ATOM 750 C C . ALA A 1 95 ? 48.177 3.574 -36.740 1.00 57.53 95 ALA A C 1
ATOM 752 O O . ALA A 1 95 ? 47.123 3.224 -36.201 1.00 57.53 95 ALA A O 1
ATOM 753 N N . LYS A 1 96 ? 49.169 2.710 -36.993 1.00 48.66 96 LYS A N 1
ATOM 754 C CA . LYS A 1 96 ? 49.164 1.343 -36.470 1.00 48.66 96 LYS A CA 1
ATOM 755 C C . LYS A 1 96 ? 48.847 1.399 -34.973 1.00 48.66 96 LYS A C 1
ATOM 757 O O . LYS A 1 96 ? 49.420 2.240 -34.276 1.00 48.66 96 LYS A O 1
ATOM 762 N N . PRO A 1 97 ? 47.942 0.549 -34.457 1.00 49.41 97 PRO A N 1
ATOM 763 C CA . PRO A 1 97 ? 47.859 0.384 -33.023 1.00 49.41 97 PRO A CA 1
ATOM 764 C C . PRO A 1 97 ? 49.245 -0.056 -32.564 1.00 49.41 97 PRO A C 1
ATOM 766 O O . PRO A 1 97 ? 49.739 -1.082 -33.029 1.00 49.41 97 PRO A O 1
ATOM 769 N N . ASP A 1 98 ? 49.887 0.747 -31.718 1.00 53.72 98 ASP A N 1
ATOM 770 C CA . ASP A 1 98 ? 51.022 0.263 -30.953 1.00 53.72 98 ASP A CA 1
ATOM 771 C C . ASP A 1 98 ? 50.473 -0.923 -30.166 1.00 53.72 98 ASP A C 1
ATOM 773 O O . ASP A 1 98 ? 49.597 -0.775 -29.305 1.00 53.72 98 ASP A O 1
ATOM 777 N N . VAL A 1 99 ? 50.828 -2.121 -30.622 1.00 48.53 99 VAL A N 1
ATOM 778 C CA . VAL A 1 99 ? 50.455 -3.357 -29.966 1.00 48.53 99 VAL A CA 1
ATOM 779 C C . VAL A 1 99 ? 51.247 -3.340 -28.673 1.00 48.53 99 VAL A C 1
ATOM 781 O O . VAL A 1 99 ? 52.378 -3.804 -28.604 1.00 48.53 99 VAL A O 1
ATOM 784 N N . ALA A 1 100 ? 50.666 -2.739 -27.635 1.00 50.44 100 ALA A N 1
ATOM 785 C CA . ALA A 1 100 ? 51.042 -3.085 -26.284 1.00 50.44 100 ALA A CA 1
ATOM 786 C C . ALA A 1 100 ? 50.974 -4.612 -26.241 1.00 50.44 100 ALA A C 1
ATOM 788 O O . ALA A 1 100 ? 49.912 -5.197 -26.478 1.00 50.44 100 ALA A O 1
ATOM 789 N N . SER A 1 101 ? 52.145 -5.229 -26.081 1.00 47.88 101 SER A N 1
ATOM 790 C CA . SER A 1 101 ? 52.314 -6.670 -25.979 1.00 47.88 101 SER A CA 1
ATOM 791 C C . SER A 1 101 ? 51.186 -7.256 -25.132 1.00 47.88 101 SER A C 1
ATOM 793 O O . SER A 1 101 ? 50.837 -6.660 -24.107 1.00 47.88 101 SER A O 1
ATOM 795 N N . PRO A 1 102 ? 50.588 -8.390 -25.538 1.00 48.38 102 PRO A N 1
ATOM 796 C CA . PRO A 1 102 ? 49.502 -8.983 -24.775 1.00 48.38 102 PRO A CA 1
ATOM 797 C C . PRO A 1 102 ? 49.958 -9.185 -23.323 1.00 48.38 102 PRO A C 1
ATOM 799 O O . PRO A 1 102 ? 51.121 -9.550 -23.112 1.00 48.38 102 PRO A O 1
ATOM 802 N N . PRO A 1 103 ? 49.087 -8.964 -22.319 1.00 47.75 103 PRO A N 1
ATOM 803 C CA . PRO A 1 103 ? 49.405 -9.368 -20.961 1.00 47.75 103 PRO A CA 1
ATOM 804 C C . PRO A 1 103 ? 49.718 -10.860 -21.019 1.00 47.75 103 PRO A C 1
ATOM 806 O O . PRO A 1 103 ? 48.880 -11.672 -21.414 1.00 47.75 103 PRO A O 1
ATOM 809 N N . THR A 1 104 ? 50.962 -11.211 -20.707 1.00 47.72 104 THR A N 1
ATOM 810 C CA . THR A 1 104 ? 51.391 -12.597 -20.582 1.00 47.72 104 THR A CA 1
ATOM 811 C C . THR A 1 104 ? 50.433 -13.273 -19.616 1.00 47.72 104 THR A C 1
ATOM 813 O O . THR A 1 104 ? 50.360 -12.887 -18.447 1.00 47.72 104 THR A O 1
ATOM 816 N N . HIS A 1 105 ? 49.671 -14.245 -20.118 1.00 51.34 105 HIS A N 1
ATOM 817 C CA . HIS A 1 105 ? 48.904 -15.156 -19.284 1.00 51.34 105 HIS A CA 1
ATOM 818 C C . HIS A 1 105 ? 49.806 -15.646 -18.142 1.00 51.34 105 HIS A C 1
ATOM 820 O O . HIS A 1 105 ? 50.915 -16.113 -18.425 1.00 51.34 105 HIS A O 1
ATOM 826 N N . PRO A 1 106 ? 49.376 -15.593 -16.870 1.00 47.00 106 PRO A N 1
ATOM 827 C CA . PRO A 1 106 ? 50.019 -16.418 -15.869 1.00 47.00 106 PRO A CA 1
ATOM 828 C C . PRO A 1 106 ? 49.746 -17.870 -16.276 1.00 47.00 106 PRO A C 1
ATOM 830 O O . PRO A 1 106 ? 48.600 -18.323 -16.300 1.00 47.00 106 PRO A O 1
ATOM 833 N N . GLY A 1 107 ? 50.806 -18.570 -16.685 1.00 48.88 107 GLY A N 1
ATOM 834 C CA . GLY A 1 107 ? 50.781 -20.011 -16.897 1.00 48.88 107 GLY A CA 1
ATOM 835 C C . GLY A 1 107 ? 50.322 -20.749 -15.631 1.00 48.88 107 GLY A C 1
ATOM 836 O O . GLY A 1 107 ? 50.262 -20.158 -14.548 1.00 48.88 107 GLY A O 1
ATOM 837 N N . PRO A 1 108 ? 49.972 -22.038 -15.750 1.00 48.22 108 PRO A N 1
ATOM 838 C CA . PRO A 1 108 ? 49.425 -22.801 -14.641 1.00 48.22 108 PRO A CA 1
ATOM 839 C C . PRO A 1 108 ? 50.427 -22.822 -13.484 1.00 48.22 108 PRO A C 1
ATOM 841 O O . PRO A 1 108 ? 51.593 -23.176 -13.659 1.00 48.22 108 PRO A O 1
ATOM 844 N N . VAL A 1 109 ? 49.956 -22.426 -12.301 1.00 54.53 109 VAL A N 1
ATOM 845 C CA . VAL A 1 109 ? 50.713 -22.491 -11.051 1.00 54.53 109 VAL A CA 1
ATOM 846 C C . VAL A 1 109 ? 51.020 -23.958 -10.764 1.00 54.53 109 VAL A C 1
ATOM 848 O O . VAL A 1 109 ? 50.160 -24.707 -10.300 1.00 54.53 109 VAL A O 1
ATOM 851 N N . VAL A 1 110 ? 52.252 -24.372 -11.049 1.00 56.91 110 VAL A N 1
ATOM 852 C CA . VAL A 1 110 ? 52.793 -25.633 -10.550 1.00 56.91 110 VAL A CA 1
ATOM 853 C C . VAL A 1 110 ? 53.176 -25.385 -9.095 1.00 56.91 110 VAL A C 1
ATOM 855 O O . VAL A 1 110 ? 54.070 -24.590 -8.811 1.00 56.91 110 VAL A O 1
ATOM 858 N N . LYS A 1 111 ? 52.447 -26.006 -8.165 1.00 51.47 111 LYS A N 1
ATOM 859 C CA . LYS A 1 111 ? 52.793 -26.002 -6.739 1.00 51.47 111 LYS A CA 1
ATOM 860 C C . LYS A 1 111 ? 54.041 -26.868 -6.532 1.00 51.47 111 LYS A C 1
ATOM 862 O O . LYS A 1 111 ? 53.987 -28.036 -6.916 1.00 51.47 111 LYS A O 1
ATOM 867 N N . PRO A 1 112 ? 55.114 -26.373 -5.897 1.00 40.38 112 PRO A N 1
ATOM 868 C CA . PRO A 1 112 ? 56.070 -27.255 -5.263 1.00 40.38 112 PRO A CA 1
ATOM 869 C C . PRO A 1 112 ? 55.554 -27.640 -3.873 1.00 40.38 112 PRO A C 1
ATOM 871 O O . PRO A 1 112 ? 55.187 -26.804 -3.048 1.00 40.38 112 PRO A O 1
ATOM 874 N N . GLU A 1 113 ? 55.465 -28.948 -3.707 1.00 43.03 113 GLU A N 1
ATOM 875 C CA . GLU A 1 113 ? 55.296 -29.701 -2.475 1.00 43.03 113 GLU A CA 1
ATOM 876 C C . GLU A 1 113 ? 56.559 -29.580 -1.593 1.00 43.03 113 GLU A C 1
ATOM 878 O O . GLU A 1 113 ? 57.655 -29.410 -2.131 1.00 43.03 113 GLU A O 1
ATOM 883 N N . SER A 1 114 ? 56.377 -29.785 -0.279 1.00 45.53 114 SER A N 1
ATOM 884 C CA . SER A 1 114 ? 57.346 -29.799 0.846 1.00 45.53 114 SER A CA 1
ATOM 885 C C . SER A 1 114 ? 57.568 -28.485 1.595 1.00 45.53 114 SER A C 1
ATOM 887 O O . SER A 1 114 ? 58.280 -27.595 1.087 1.00 45.53 114 SER A O 1
#

Foldseek 3Di:
DDDPVVLVVVLCVLCPPPDPVLVVVLVVQQQVQLCPDPNSDRDSVSSVVSSNVSSVVVVVVVVVVVVVVVVVVVVVVVVVVVVCVVVVVCVVVVNPPPPPDPDPPPDDDDDDDD